Protein AF-A0A1X0NME3-F1 (afdb_monomer_lite)

Foldseek 3Di:
DPPPVVVVVVVPPPPPPPPDPDDPDPDDPQQDPFDDDDDDDDDDPDPVPDDFDGDGDDCVLLVLLVVCLVPCVVDVCVQVVSQPPDDHGPSCVVCVCQANDDPNHRDPVNSCCVRPPVVVVVVVVVRVD

InterPro domains:
  IPR001577 Peptidase M8, leishmanolysin [PF01457] (19-129)

pLDDT: mean 70.98, std 19.16, range [39.5, 96.12]

Sequence (129 aa):
LCTALLLLCCAYGCIAAVVQPLPQKGQGPWDAYVVSAPKTVDDVPEKKDFQPIRFAVSAKEVDRVLKYCKQWKKDPSAKDVYDNEYGFTLEVANSRFHFCKEDSKMTAAKKRILLMDVLPAALKLHSER

Organism: NCBI:txid67003

Structure (mmCIF, N/CA/C/O backbone):
data_AF-A0A1X0NME3-F1
#
_entry.id   AF-A0A1X0NME3-F1
#
loop_
_atom_site.group_PDB
_atom_site.id
_atom_site.type_symbol
_atom_site.label_atom_id
_atom_site.label_alt_id
_atom_site.label_comp_id
_atom_site.label_asym_id
_atom_site.label_entity_id
_atom_site.label_seq_id
_atom_site.pdbx_PDB_ins_code
_atom_site.Cartn_x
_atom_site.Cartn_y
_atom_site.Cartn_z
_atom_site.occupancy
_atom_site.B_iso_or_equiv
_atom_site.auth_seq_id
_atom_site.auth_comp_id
_atom_site.auth_asym_id
_atom_site.auth_atom_id
_atom_site.pdbx_PDB_model_num
ATOM 1 N N . LEU A 1 1 ? -55.875 -14.728 21.738 1.00 48.22 1 LEU A N 1
ATOM 2 C CA . LEU A 1 1 ? -54.493 -14.653 22.271 1.00 48.22 1 LEU A CA 1
ATOM 3 C C . LEU A 1 1 ? -53.381 -14.834 21.215 1.00 48.22 1 LEU A C 1
ATOM 5 O O . LEU A 1 1 ? -52.231 -14.945 21.607 1.00 48.22 1 LEU A O 1
ATOM 9 N N . CYS A 1 2 ? -53.657 -14.804 19.899 1.00 49.50 2 CYS A N 1
ATOM 10 C CA . CYS A 1 2 ? -52.635 -15.121 18.877 1.00 49.50 2 CYS A CA 1
ATOM 11 C C . CYS A 1 2 ? -52.372 -14.021 17.827 1.00 49.50 2 CYS A C 1
ATOM 13 O O . CYS A 1 2 ? -51.678 -14.262 16.850 1.00 49.50 2 CYS A O 1
ATOM 15 N N . THR A 1 3 ? -52.894 -12.805 18.007 1.00 48.62 3 THR A N 1
ATOM 16 C CA . THR A 1 3 ? -52.676 -11.686 17.064 1.00 48.62 3 THR A CA 1
ATOM 17 C C . TH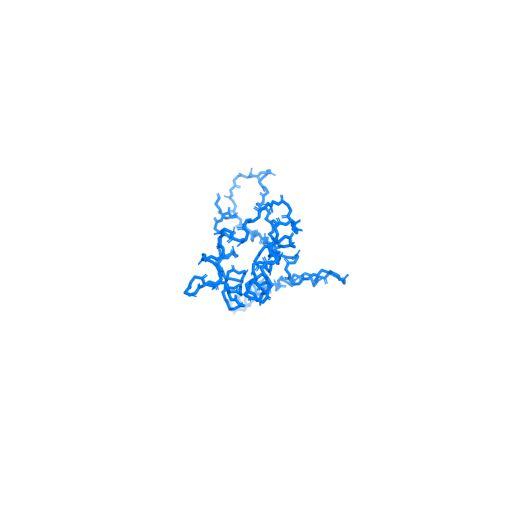R A 1 3 ? -51.771 -10.583 17.615 1.00 48.62 3 THR A C 1
ATOM 19 O O . THR A 1 3 ? -51.303 -9.745 16.854 1.00 48.62 3 THR A O 1
ATOM 22 N N . ALA A 1 4 ? -51.456 -10.602 18.914 1.00 49.06 4 ALA A N 1
ATOM 23 C CA . ALA A 1 4 ? -50.596 -9.596 19.547 1.00 49.06 4 ALA A CA 1
ATOM 24 C C . ALA A 1 4 ? -49.087 -9.902 19.432 1.00 49.06 4 ALA A C 1
ATOM 26 O O . ALA A 1 4 ? -48.270 -9.004 19.597 1.00 49.06 4 ALA A O 1
ATOM 27 N N . LEU A 1 5 ? -48.706 -11.144 19.113 1.00 51.03 5 LEU A N 1
ATOM 28 C CA . LEU A 1 5 ? -47.297 -11.559 19.019 1.00 51.03 5 LEU A CA 1
ATOM 29 C C . LEU A 1 5 ? -46.641 -11.237 17.666 1.00 51.03 5 LEU A C 1
ATOM 31 O O . LEU A 1 5 ? -45.422 -11.136 17.598 1.00 51.03 5 LEU A O 1
ATOM 35 N N . LEU A 1 6 ? -47.421 -11.016 16.602 1.00 49.69 6 LEU A N 1
ATOM 36 C CA . LEU A 1 6 ? -46.880 -10.727 15.264 1.00 49.69 6 LEU A CA 1
ATOM 37 C C . LEU A 1 6 ? -46.501 -9.250 15.056 1.00 49.69 6 LEU A C 1
ATOM 39 O O . LEU A 1 6 ? -45.673 -8.952 14.201 1.00 49.69 6 LEU A O 1
ATOM 43 N N . LEU A 1 7 ? -47.042 -8.325 15.856 1.00 49.19 7 LEU A N 1
ATOM 44 C CA . LEU A 1 7 ? -46.703 -6.896 15.764 1.00 49.19 7 LEU A CA 1
ATOM 45 C C . LEU A 1 7 ? -45.352 -6.547 16.417 1.00 49.19 7 LEU A C 1
ATOM 47 O O . LEU A 1 7 ? -44.772 -5.512 16.098 1.00 49.19 7 LEU A O 1
ATOM 51 N N . LEU A 1 8 ? -44.813 -7.422 17.273 1.00 48.38 8 LEU A N 1
ATOM 52 C CA . LEU A 1 8 ? -43.508 -7.238 17.922 1.00 48.38 8 LEU A CA 1
ATOM 53 C C . LEU A 1 8 ? -42.314 -7.534 16.996 1.00 48.38 8 LEU A C 1
ATOM 55 O O . LEU A 1 8 ? -41.224 -7.021 17.235 1.00 48.38 8 LEU A O 1
ATOM 59 N N . CYS A 1 9 ? -42.505 -8.283 15.905 1.00 48.56 9 CYS A N 1
ATOM 60 C CA . CYS A 1 9 ? -41.419 -8.588 14.964 1.00 48.56 9 CYS A CA 1
ATOM 61 C C . CYS A 1 9 ? -41.114 -7.453 13.973 1.00 48.56 9 CYS A C 1
ATOM 63 O O . CYS A 1 9 ? -40.008 -7.402 13.440 1.00 48.56 9 CYS A O 1
ATOM 65 N N . CYS A 1 10 ? -42.041 -6.518 13.744 1.00 49.84 10 CYS A N 1
ATOM 66 C CA . CYS A 1 10 ? -41.812 -5.408 12.811 1.00 49.84 10 CYS A CA 1
ATOM 67 C C . CYS A 1 10 ? -41.060 -4.225 13.445 1.00 49.84 10 CYS A C 1
ATOM 69 O O . CYS A 1 10 ? -40.477 -3.424 12.720 1.00 49.84 10 CYS A O 1
ATOM 71 N N . ALA A 1 11 ? -41.028 -4.120 14.778 1.00 48.91 11 ALA A N 1
ATOM 72 C CA . ALA A 1 11 ? -40.314 -3.046 15.477 1.00 48.91 11 ALA A CA 1
ATOM 73 C C . ALA A 1 11 ? -38.804 -3.320 15.642 1.00 48.91 11 ALA A C 1
ATOM 75 O O . ALA A 1 11 ? -38.032 -2.384 15.822 1.00 48.91 11 ALA A O 1
ATOM 76 N N . TYR A 1 12 ? -38.374 -4.584 15.537 1.00 50.09 12 TYR A N 1
ATOM 77 C CA . TYR A 1 12 ? -36.972 -4.998 15.716 1.00 50.09 12 TYR A CA 1
ATOM 78 C C . TYR A 1 12 ? -36.207 -5.243 14.402 1.00 50.09 12 TYR A C 1
ATOM 80 O O . TYR A 1 12 ? -35.026 -5.580 14.432 1.00 50.09 12 TYR A O 1
ATOM 88 N N . GLY A 1 13 ? -36.859 -5.081 13.245 1.00 48.81 13 GLY A N 1
ATOM 89 C CA . GLY A 1 13 ? -36.313 -5.478 11.941 1.00 48.81 13 GLY A CA 1
ATOM 90 C C . GLY A 1 13 ? -35.795 -4.354 11.042 1.00 48.81 13 GLY A C 1
ATOM 91 O O . GLY A 1 13 ? -35.276 -4.644 9.967 1.00 48.81 13 GLY A O 1
ATOM 92 N N . CYS A 1 14 ? -35.898 -3.083 11.435 1.00 48.38 14 CYS A N 1
ATOM 93 C CA . CYS A 1 14 ? -35.284 -1.999 10.669 1.00 48.38 14 CYS A CA 1
ATOM 94 C C . CYS A 1 14 ? -33.803 -1.894 11.043 1.00 48.38 14 CYS A C 1
ATOM 96 O O . CYS A 1 14 ? -33.396 -0.997 11.779 1.00 48.38 14 CYS A O 1
ATOM 98 N N . ILE A 1 15 ? -32.985 -2.811 10.520 1.00 48.94 15 ILE A N 1
ATOM 99 C CA . ILE A 1 15 ? -31.546 -2.580 10.398 1.00 48.94 15 ILE A CA 1
ATOM 100 C C . ILE A 1 15 ? -31.419 -1.395 9.442 1.00 48.94 15 ILE A C 1
ATOM 102 O O . ILE A 1 15 ? -31.440 -1.554 8.222 1.00 48.94 15 ILE A O 1
ATOM 106 N N . ALA A 1 16 ? -31.375 -0.184 9.995 1.00 45.38 16 ALA A N 1
ATOM 107 C CA . ALA A 1 16 ? -30.991 0.992 9.247 1.00 45.38 16 ALA A CA 1
ATOM 108 C C . ALA A 1 16 ? -29.585 0.707 8.722 1.00 45.38 16 ALA A C 1
ATOM 110 O O . ALA A 1 16 ? -28.616 0.701 9.483 1.00 45.38 16 ALA A O 1
ATOM 111 N N . ALA A 1 17 ? -29.486 0.388 7.432 1.00 43.47 17 ALA A N 1
ATOM 112 C CA . ALA A 1 17 ? -28.216 0.362 6.742 1.00 43.47 17 ALA A CA 1
ATOM 113 C C . ALA A 1 17 ? -27.562 1.718 7.016 1.00 43.47 17 ALA A C 1
ATOM 115 O O . ALA A 1 17 ? -28.075 2.759 6.598 1.00 43.47 17 ALA A O 1
ATOM 116 N N . VAL A 1 18 ? -26.479 1.715 7.792 1.00 45.28 18 VAL A N 1
ATOM 117 C CA . VAL A 1 18 ? -25.668 2.907 8.019 1.00 45.28 18 VAL A CA 1
ATOM 118 C C . VAL A 1 18 ? -24.979 3.180 6.692 1.00 45.28 18 VAL A C 1
ATOM 120 O O . VAL A 1 18 ? -23.897 2.673 6.409 1.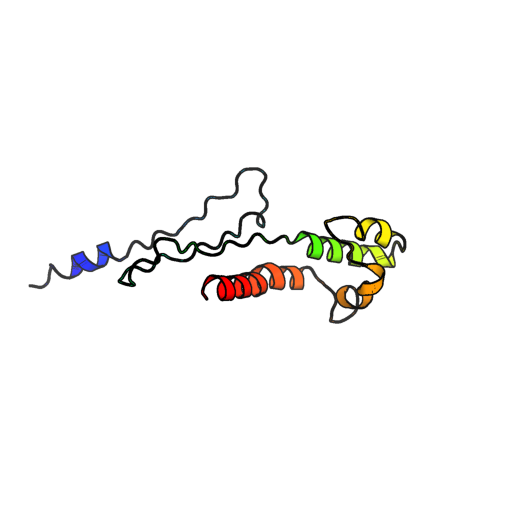00 45.28 18 VAL A O 1
ATOM 123 N N . VAL A 1 19 ? -25.660 3.930 5.830 1.00 47.22 19 VAL A N 1
ATOM 124 C CA . VAL A 1 19 ? -25.057 4.493 4.633 1.00 47.22 19 VAL A CA 1
ATOM 125 C C . VAL A 1 19 ? -24.047 5.510 5.145 1.00 47.22 19 VAL A C 1
ATOM 127 O O . VAL A 1 19 ? -24.418 6.589 5.607 1.00 47.22 19 VAL A O 1
ATOM 130 N N . GLN A 1 20 ? -22.765 5.137 5.141 1.00 50.78 20 GLN A N 1
ATOM 131 C CA . GLN A 1 20 ? -21.693 6.109 5.322 1.00 50.78 20 GLN A CA 1
ATOM 132 C C . GLN A 1 20 ? -21.916 7.219 4.284 1.00 50.78 20 GLN A C 1
ATOM 134 O O . GLN A 1 20 ? -22.092 6.897 3.103 1.00 50.78 20 GLN A O 1
ATOM 139 N N . PRO A 1 21 ? -21.971 8.502 4.684 1.00 43.97 21 PRO A N 1
ATOM 140 C CA . PRO A 1 21 ? -22.133 9.578 3.721 1.00 43.97 21 PRO A CA 1
ATOM 141 C C . PRO A 1 21 ? -21.017 9.477 2.678 1.00 43.97 21 PRO A C 1
ATOM 143 O O . PRO A 1 21 ? -19.844 9.333 3.028 1.00 43.97 21 PRO A O 1
ATOM 146 N N . LEU A 1 22 ? -21.404 9.501 1.399 1.00 44.09 22 LEU A N 1
ATOM 147 C CA . LEU A 1 22 ? -20.468 9.491 0.277 1.00 44.09 22 LEU A CA 1
ATOM 148 C C . LEU A 1 22 ? -19.438 10.620 0.465 1.00 44.09 22 LEU A C 1
ATOM 150 O O . LEU A 1 22 ? -19.834 11.734 0.828 1.00 44.09 22 LEU A O 1
ATOM 154 N N . PRO A 1 23 ? -18.140 10.358 0.223 1.00 45.19 23 PRO A N 1
ATOM 155 C CA . PRO A 1 23 ? -17.101 11.372 0.342 1.00 45.19 23 PRO A CA 1
ATOM 156 C C . PRO A 1 23 ? -17.448 12.595 -0.512 1.00 45.19 23 PRO A C 1
ATOM 158 O O . PRO A 1 23 ? -17.889 12.468 -1.660 1.00 45.19 23 PRO A O 1
ATOM 161 N N . GLN A 1 24 ? -17.282 13.790 0.061 1.00 48.19 24 GLN A N 1
ATOM 162 C CA . GLN A 1 24 ? -17.557 15.029 -0.657 1.00 48.19 24 GLN A CA 1
ATOM 163 C C . GLN A 1 24 ? -16.551 15.215 -1.799 1.00 48.19 24 GLN A C 1
ATOM 165 O O . GLN A 1 24 ? -15.454 14.652 -1.807 1.00 48.19 24 GLN A O 1
ATOM 170 N N . LYS A 1 25 ? -16.955 16.000 -2.802 1.00 39.50 25 LYS A N 1
ATOM 171 C CA . LYS A 1 25 ? -16.222 16.215 -4.056 1.00 39.50 25 LYS A CA 1
ATOM 172 C C . LYS A 1 25 ? -14.771 16.644 -3.759 1.00 39.50 25 LYS A C 1
ATOM 174 O O . LYS A 1 25 ? -14.538 17.775 -3.350 1.00 39.50 25 LYS A O 1
ATOM 179 N N . GLY A 1 26 ? -13.817 15.731 -3.958 1.00 50.78 26 GLY A N 1
ATOM 180 C CA . GLY A 1 26 ? -12.385 15.946 -3.700 1.00 50.78 26 GLY A CA 1
ATOM 181 C C . GLY A 1 26 ? -11.729 14.950 -2.732 1.00 50.78 26 GLY A C 1
ATOM 182 O O . GLY A 1 26 ? -10.506 14.879 -2.711 1.00 50.78 26 GLY A O 1
ATOM 183 N N . GLN A 1 27 ? -12.502 14.156 -1.983 1.00 42.66 27 GLN A N 1
ATOM 184 C CA . GLN A 1 27 ? -11.985 13.081 -1.123 1.00 42.66 27 GLN A CA 1
ATOM 185 C C . GLN A 1 27 ? -11.916 11.754 -1.885 1.00 42.66 27 GLN A C 1
ATOM 187 O O . GLN A 1 27 ? -12.892 11.315 -2.497 1.00 42.66 27 GLN A O 1
ATOM 192 N N . GLY A 1 28 ? -10.744 11.118 -1.872 1.00 52.53 28 GLY A N 1
ATOM 193 C CA . GLY A 1 28 ? -10.545 9.813 -2.488 1.00 52.53 28 GLY A CA 1
ATOM 194 C C . GLY A 1 28 ? -11.214 8.695 -1.675 1.00 52.53 28 GLY A C 1
ATOM 195 O O . GLY A 1 28 ? -11.481 8.870 -0.487 1.00 52.53 28 GLY A O 1
ATOM 196 N N . PRO A 1 29 ? -11.412 7.496 -2.258 1.00 50.78 29 PRO A N 1
ATOM 197 C CA . PRO A 1 29 ? -11.994 6.331 -1.570 1.00 50.78 29 PRO A CA 1
ATOM 198 C C . PRO A 1 29 ? -11.268 5.902 -0.283 1.00 50.78 29 PRO A C 1
ATOM 200 O O . PRO A 1 29 ? -11.763 5.056 0.453 1.00 50.78 29 PRO A O 1
ATOM 203 N N . TRP A 1 30 ? -10.074 6.446 -0.038 1.00 51.69 30 TRP A N 1
ATOM 204 C CA . TRP A 1 30 ? -9.191 6.106 1.074 1.00 51.69 30 TRP A CA 1
ATOM 205 C C . TRP A 1 30 ? -9.158 7.162 2.182 1.00 51.69 30 TRP A C 1
ATOM 207 O O . TRP A 1 30 ? -8.643 6.873 3.256 1.00 51.69 30 TRP A O 1
ATOM 217 N N . ASP A 1 31 ? -9.749 8.341 1.964 1.00 48.44 31 ASP A N 1
ATOM 218 C CA . ASP A 1 31 ? -9.741 9.441 2.938 1.00 48.44 31 ASP A CA 1
ATOM 219 C C . ASP A 1 31 ? -10.834 9.299 4.024 1.00 48.44 31 ASP A C 1
ATOM 221 O O . ASP A 1 31 ? -10.974 10.174 4.875 1.00 48.44 31 ASP A O 1
ATOM 225 N N . ALA A 1 32 ? -11.622 8.213 4.015 1.00 46.56 32 ALA A N 1
ATOM 226 C CA . ALA A 1 32 ? -12.856 8.097 4.802 1.00 46.56 32 ALA A CA 1
ATOM 227 C C . ALA A 1 32 ? -13.006 6.805 5.633 1.00 46.56 32 ALA A C 1
ATOM 229 O O . ALA A 1 32 ? -14.117 6.485 6.058 1.00 46.56 32 ALA A O 1
ATOM 230 N N . TYR A 1 33 ? -11.929 6.065 5.926 1.00 46.72 33 TYR A N 1
ATOM 231 C CA . TYR A 1 33 ? -12.012 4.910 6.838 1.00 46.72 33 TYR A CA 1
ATOM 232 C C . TYR A 1 33 ? -12.096 5.350 8.308 1.00 46.72 33 TYR A C 1
ATOM 234 O O . TYR A 1 33 ? -11.220 5.076 9.121 1.00 46.72 33 TYR A O 1
ATOM 242 N N . VAL A 1 34 ? -13.179 6.041 8.662 1.00 47.56 34 VAL A N 1
ATOM 243 C CA . VAL A 1 34 ? -13.564 6.280 10.054 1.00 47.56 34 VAL A CA 1
ATOM 244 C C . VAL A 1 34 ? -14.397 5.084 10.502 1.00 47.56 34 VAL A C 1
ATOM 246 O O . VAL A 1 34 ? -15.605 5.023 10.267 1.00 47.56 34 VAL A O 1
ATOM 249 N N . VAL A 1 35 ? -13.751 4.103 11.131 1.00 46.94 35 VAL A N 1
ATOM 250 C CA . VAL A 1 35 ? -14.456 2.991 11.780 1.00 46.94 35 VAL A CA 1
ATOM 251 C C . VAL A 1 35 ? -15.153 3.549 13.020 1.00 46.94 35 VAL A C 1
ATOM 253 O O . VAL A 1 35 ? -14.505 4.009 13.955 1.00 46.94 35 VAL A O 1
ATOM 256 N N . SER A 1 36 ? -16.485 3.568 13.003 1.00 43.78 36 SER A N 1
ATOM 257 C CA . SER A 1 36 ? -17.298 3.904 14.175 1.00 43.78 36 SER A CA 1
ATOM 258 C C . SER A 1 36 ? -17.746 2.601 14.829 1.00 43.78 36 SER A C 1
ATOM 260 O O . SER A 1 36 ? -18.384 1.782 14.171 1.00 43.78 36 SER A O 1
ATOM 262 N N . ALA A 1 37 ? -17.396 2.394 16.100 1.00 43.59 37 ALA A N 1
ATOM 263 C CA . ALA A 1 37 ? -17.845 1.228 16.857 1.00 43.59 37 ALA A CA 1
ATOM 264 C C . ALA A 1 37 ? -19.381 1.250 17.047 1.00 43.59 37 ALA A C 1
ATOM 266 O O . ALA A 1 37 ? -19.956 2.333 17.219 1.00 43.59 37 ALA A O 1
ATOM 267 N N . PRO A 1 38 ? -20.063 0.089 17.016 1.00 39.56 38 PRO A N 1
ATOM 268 C CA . PRO A 1 38 ? -21.497 0.014 17.271 1.00 39.56 38 PRO A CA 1
ATOM 269 C C . PRO A 1 38 ? -21.810 0.377 18.730 1.00 39.56 38 PRO A C 1
ATOM 271 O O . PRO A 1 38 ? -21.119 -0.049 19.653 1.00 39.56 38 PRO A O 1
ATOM 274 N N . LYS A 1 39 ? -22.874 1.161 18.939 1.00 42.34 39 LYS A N 1
ATOM 275 C CA . LYS A 1 39 ? -23.428 1.432 20.271 1.00 42.34 39 LYS A CA 1
ATOM 276 C C . LYS A 1 39 ? -24.065 0.147 20.799 1.00 42.34 39 LYS A C 1
ATOM 278 O O . LYS A 1 39 ? -25.12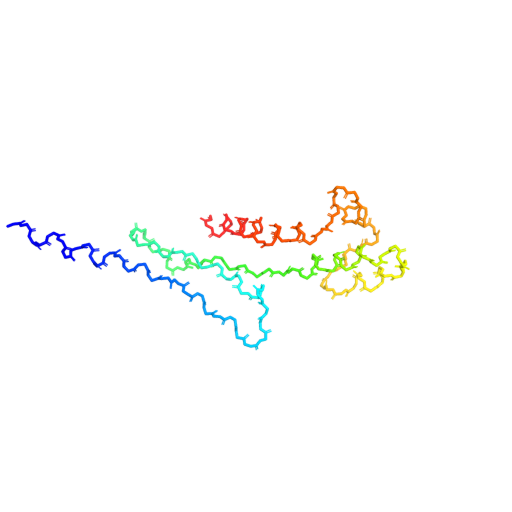1 -0.245 20.310 1.00 42.34 39 LYS A O 1
ATOM 283 N N . THR A 1 40 ? -23.438 -0.505 21.771 1.00 42.38 40 THR A N 1
ATOM 284 C CA . THR A 1 40 ? -24.093 -1.558 22.551 1.00 42.38 40 THR A CA 1
ATOM 285 C C . THR A 1 40 ? -25.033 -0.911 23.558 1.00 42.38 40 THR A C 1
ATOM 287 O O . THR A 1 40 ? -24.623 -0.060 24.349 1.00 42.38 40 THR A O 1
ATOM 290 N N . VAL A 1 41 ? -26.302 -1.289 23.460 1.00 48.94 41 VAL A N 1
ATOM 291 C CA . VAL A 1 41 ? -27.346 -1.031 24.449 1.00 48.94 41 VAL A CA 1
ATOM 292 C C . VAL A 1 41 ? -27.146 -2.051 25.582 1.00 48.94 41 VAL A C 1
ATOM 294 O O . VAL A 1 41 ? -26.798 -3.195 25.295 1.00 48.94 41 VAL A O 1
ATOM 297 N N . ASP A 1 42 ? -27.328 -1.589 26.821 1.00 45.41 42 ASP A N 1
ATOM 298 C CA . ASP A 1 42 ? -27.394 -2.320 28.103 1.00 45.41 42 ASP A CA 1
ATOM 299 C C . ASP A 1 42 ? -26.131 -2.360 29.009 1.00 45.41 42 ASP A C 1
ATOM 301 O O . ASP A 1 42 ? -25.177 -3.113 28.818 1.00 45.41 42 ASP A O 1
ATOM 305 N N . ASP A 1 43 ? -26.203 -1.502 30.039 1.00 42.12 43 ASP A N 1
ATOM 306 C CA . ASP A 1 43 ? -25.781 -1.662 31.443 1.00 42.12 43 ASP A CA 1
ATOM 307 C C . ASP A 1 43 ? -24.319 -1.989 31.806 1.00 42.12 43 ASP A C 1
ATOM 309 O O . ASP A 1 43 ? -24.019 -2.946 32.520 1.00 42.12 43 ASP A O 1
ATOM 313 N N . VAL A 1 44 ? -23.401 -1.078 31.467 1.00 49.78 44 VAL A N 1
ATOM 314 C CA . VAL A 1 44 ? -22.139 -0.894 32.214 1.00 49.78 44 VAL A CA 1
ATOM 315 C C . VAL A 1 44 ? -22.151 0.516 32.811 1.00 49.78 44 VAL A C 1
ATOM 317 O O . VAL A 1 44 ? -22.459 1.449 32.065 1.00 49.78 44 VAL A O 1
ATOM 320 N N . PRO A 1 45 ? -21.834 0.714 34.112 1.00 46.66 45 PRO A N 1
ATOM 321 C CA . PRO A 1 45 ? -21.842 2.039 34.716 1.00 46.66 45 PRO A CA 1
ATOM 322 C C . PRO A 1 45 ? -20.892 2.952 33.942 1.00 46.66 45 PRO A C 1
ATOM 324 O O . PRO A 1 45 ? -19.678 2.771 33.950 1.00 46.66 45 PRO A O 1
ATOM 327 N N . GLU A 1 46 ? -21.513 3.868 33.204 1.00 49.75 46 GLU A N 1
ATOM 328 C CA . GLU A 1 46 ? -20.991 5.078 32.586 1.00 49.75 46 GLU A CA 1
ATOM 329 C C . GLU A 1 46 ? -19.462 5.200 32.547 1.00 49.75 46 GLU A C 1
ATOM 331 O O . GLU A 1 46 ? -18.842 5.897 33.351 1.00 49.75 46 GLU A O 1
ATOM 336 N N . LYS A 1 47 ? -18.853 4.666 31.484 1.00 53.69 47 LYS A N 1
ATOM 337 C CA . LYS A 1 47 ? -17.652 5.297 30.928 1.00 53.69 47 LYS A CA 1
ATOM 338 C C . LYS A 1 47 ? -18.061 6.624 30.271 1.00 53.69 47 LYS A C 1
ATOM 340 O O . LYS A 1 47 ? -18.063 6.737 29.048 1.00 53.69 47 LYS A O 1
ATOM 345 N N . LYS A 1 48 ? -18.456 7.612 31.078 1.00 55.56 48 LYS A N 1
ATOM 346 C CA . LYS A 1 48 ? -18.954 8.928 30.630 1.00 55.56 48 LYS A CA 1
ATOM 347 C C . LYS A 1 48 ? -17.974 9.669 29.703 1.00 55.56 48 LYS A C 1
ATOM 349 O O . LYS A 1 48 ? -18.420 10.462 28.882 1.00 55.56 48 LYS A O 1
ATOM 354 N N . ASP A 1 49 ? -16.688 9.306 29.744 1.00 67.31 49 ASP A N 1
ATOM 355 C CA . ASP A 1 49 ? -15.618 9.926 28.952 1.00 67.31 49 ASP A CA 1
ATOM 356 C C . ASP A 1 49 ? -14.929 8.986 27.943 1.00 67.31 49 ASP A C 1
ATOM 358 O O . ASP A 1 49 ? -13.966 9.381 27.284 1.00 67.31 49 ASP A O 1
ATOM 362 N N . PHE A 1 50 ? -15.378 7.734 27.790 1.00 68.00 50 PHE A N 1
ATOM 363 C CA . PHE A 1 50 ? -14.739 6.832 26.827 1.00 68.00 50 PHE A CA 1
ATOM 364 C C . PHE A 1 50 ? -15.157 7.177 25.399 1.00 68.00 50 PHE A C 1
ATOM 366 O O . PHE A 1 50 ? -16.304 6.983 24.995 1.00 68.00 50 PHE A O 1
ATOM 373 N N . GLN A 1 51 ? -14.195 7.666 24.623 1.00 73.19 51 GLN A N 1
ATOM 374 C CA . GLN A 1 51 ? -14.337 7.898 23.192 1.00 73.19 51 GLN A CA 1
ATOM 375 C C . GLN A 1 51 ? -13.672 6.747 22.427 1.00 73.19 51 GLN A C 1
ATOM 377 O O . GLN A 1 51 ? -12.528 6.402 22.732 1.00 73.19 51 GLN A O 1
ATOM 382 N N . PRO A 1 52 ? -14.339 6.172 21.412 1.00 73.44 52 PRO A N 1
ATOM 383 C CA . PRO A 1 52 ? -13.707 5.210 20.519 1.00 73.44 52 PRO A CA 1
ATOM 384 C C . PRO A 1 52 ? -12.438 5.789 19.883 1.00 73.44 52 PRO A C 1
ATOM 386 O O . PRO A 1 52 ? -12.434 6.937 19.424 1.00 73.44 52 PRO A O 1
ATOM 389 N N . ILE A 1 53 ? -11.376 4.984 19.817 1.00 79.62 53 ILE A N 1
ATOM 390 C CA . ILE A 1 53 ? -10.124 5.367 19.157 1.00 79.62 53 ILE A CA 1
ATOM 391 C C . ILE A 1 53 ? -10.395 5.569 17.663 1.00 79.62 53 ILE A C 1
ATOM 393 O O . ILE A 1 53 ? -10.978 4.711 16.999 1.00 79.62 53 ILE A O 1
ATOM 397 N N . ARG A 1 54 ? -9.957 6.710 17.124 1.00 84.12 54 ARG A N 1
ATOM 398 C CA . ARG A 1 54 ? -10.073 7.044 15.699 1.00 84.12 54 ARG A CA 1
ATOM 399 C C . ARG A 1 54 ? -8.693 7.007 15.062 1.00 84.12 54 ARG A C 1
ATOM 401 O O . ARG A 1 54 ? -7.798 7.733 15.484 1.00 84.12 54 ARG A O 1
ATOM 408 N N . PHE A 1 55 ? -8.543 6.193 14.025 1.00 83.88 55 PHE A N 1
ATOM 409 C CA . PHE A 1 55 ? -7.305 6.088 13.261 1.00 83.88 55 PHE A CA 1
ATOM 410 C C . PHE A 1 55 ? -7.412 6.884 11.963 1.00 83.88 55 PHE A C 1
ATOM 412 O O . PHE A 1 55 ? -8.401 6.777 11.243 1.00 83.88 55 PHE A O 1
ATOM 419 N N . ALA A 1 56 ? -6.368 7.646 11.647 1.00 85.44 56 ALA A N 1
ATOM 420 C CA . ALA A 1 56 ? -6.145 8.186 10.315 1.00 85.44 56 ALA A CA 1
ATOM 421 C C . ALA A 1 56 ? -4.981 7.414 9.690 1.00 85.44 56 ALA A C 1
ATOM 423 O O . ALA A 1 56 ? -3.897 7.357 10.271 1.00 85.44 56 ALA A O 1
ATOM 424 N N . VAL A 1 57 ? -5.203 6.802 8.526 1.00 85.06 57 VAL A N 1
ATOM 425 C CA . VAL A 1 57 ? -4.180 6.007 7.833 1.00 85.06 57 VAL A CA 1
ATOM 426 C C . VAL A 1 57 ? -4.021 6.494 6.400 1.00 85.06 57 VAL A C 1
ATOM 428 O O . VAL A 1 57 ? -4.990 6.874 5.752 1.00 85.06 57 VAL A O 1
ATOM 431 N N . SER A 1 58 ? -2.785 6.483 5.905 1.00 84.62 58 SER A N 1
ATOM 432 C CA . SER A 1 58 ? -2.425 6.935 4.563 1.00 84.62 58 SER A CA 1
ATOM 433 C C . SER A 1 58 ? -1.749 5.815 3.781 1.00 84.62 58 SER A C 1
ATOM 435 O O . SER A 1 58 ? -0.805 5.188 4.256 1.00 84.62 58 SER A O 1
ATOM 437 N N . ALA A 1 59 ? -2.196 5.601 2.544 1.00 89.50 59 ALA A N 1
ATOM 438 C CA . ALA A 1 59 ? -1.604 4.633 1.620 1.00 89.50 59 ALA A CA 1
ATOM 439 C C . ALA A 1 59 ? -0.417 5.195 0.809 1.00 89.50 59 ALA A C 1
ATOM 441 O O . ALA A 1 59 ? 0.141 4.479 -0.027 1.00 89.50 59 ALA A O 1
ATOM 442 N N . LYS A 1 60 ? -0.031 6.461 1.032 1.00 86.88 60 LYS A N 1
ATOM 443 C CA . LYS A 1 60 ? 0.950 7.182 0.200 1.00 86.88 60 LYS A CA 1
ATOM 444 C C . LYS A 1 60 ? 2.295 6.468 0.089 1.00 86.88 60 LYS A C 1
ATOM 446 O O . LYS A 1 60 ? 2.806 6.343 -1.020 1.00 86.88 60 LYS A O 1
ATOM 451 N N . GLU A 1 61 ? 2.818 5.910 1.179 1.00 86.38 61 GLU A N 1
ATOM 452 C CA . GLU A 1 61 ? 4.105 5.204 1.125 1.00 86.38 61 GLU A CA 1
ATOM 453 C C . GLU A 1 61 ? 4.037 3.892 0.343 1.00 86.38 61 GLU A C 1
ATOM 455 O O . GLU A 1 61 ? 4.965 3.547 -0.388 1.00 86.38 61 GLU A O 1
ATOM 460 N N . VAL A 1 62 ? 2.912 3.176 0.417 1.00 89.06 62 VAL A N 1
ATOM 461 C CA . VAL A 1 62 ? 2.709 1.967 -0.395 1.00 89.06 62 VAL A CA 1
ATOM 462 C C . VAL A 1 62 ? 2.670 2.337 -1.880 1.00 89.06 62 VAL A C 1
ATOM 464 O O . VAL A 1 62 ? 3.238 1.636 -2.720 1.00 89.06 62 VAL A O 1
ATOM 467 N N . ASP A 1 63 ? 2.040 3.465 -2.213 1.00 89.88 63 ASP A N 1
ATOM 468 C CA . ASP A 1 63 ? 2.011 3.997 -3.574 1.00 89.88 63 ASP A CA 1
ATOM 469 C C . ASP A 1 63 ? 3.379 4.454 -4.074 1.00 89.88 63 ASP A C 1
ATOM 471 O O . ASP A 1 63 ? 3.765 4.133 -5.201 1.00 89.88 63 ASP A O 1
ATOM 475 N N . ARG A 1 64 ? 4.137 5.148 -3.230 1.00 88.12 64 ARG A N 1
ATOM 476 C CA . ARG A 1 64 ? 5.514 5.569 -3.489 1.00 88.12 64 ARG A CA 1
ATOM 477 C C . ARG A 1 64 ? 6.416 4.374 -3.790 1.00 88.12 64 ARG A C 1
ATOM 479 O O . ARG A 1 64 ? 7.086 4.356 -4.822 1.00 88.12 64 ARG A O 1
ATOM 486 N N . VAL A 1 65 ? 6.345 3.322 -2.971 1.00 89.94 65 VAL A N 1
ATOM 487 C CA . VAL A 1 65 ? 7.060 2.056 -3.202 1.00 89.94 65 VAL A CA 1
ATOM 488 C C . VAL A 1 65 ? 6.668 1.431 -4.544 1.00 89.94 65 VAL A C 1
ATOM 490 O O . VAL A 1 65 ? 7.537 1.043 -5.327 1.00 89.94 65 VAL A O 1
ATOM 493 N N . LEU A 1 66 ? 5.371 1.369 -4.866 1.00 91.44 66 LEU A N 1
ATOM 494 C CA . LEU A 1 66 ? 4.905 0.829 -6.148 1.00 91.44 66 LEU A CA 1
ATOM 495 C C . LEU A 1 66 ? 5.423 1.623 -7.351 1.00 91.44 66 LEU A C 1
ATOM 497 O O . LEU A 1 66 ? 5.761 1.021 -8.375 1.00 91.44 66 LEU A O 1
ATOM 501 N N . LYS A 1 67 ? 5.466 2.956 -7.256 1.00 90.44 67 LYS A N 1
ATOM 502 C CA . LYS A 1 67 ? 6.017 3.826 -8.302 1.00 90.44 67 LYS A CA 1
ATOM 503 C C . LYS A 1 67 ? 7.524 3.607 -8.453 1.00 90.44 67 LYS A C 1
ATOM 505 O O . LYS A 1 67 ? 7.974 3.306 -9.561 1.00 90.44 67 LYS A O 1
ATOM 510 N N . TYR A 1 68 ? 8.275 3.635 -7.351 1.00 89.69 68 TYR A N 1
ATOM 511 C CA . TYR A 1 68 ? 9.717 3.390 -7.353 1.00 89.69 68 TYR A CA 1
ATOM 512 C C . TYR A 1 68 ? 10.061 2.021 -7.956 1.00 89.69 68 TYR A C 1
ATOM 514 O O . TYR A 1 68 ? 10.892 1.932 -8.862 1.00 89.69 68 TYR A O 1
ATOM 522 N N . CYS A 1 69 ? 9.357 0.950 -7.569 1.00 89.56 69 CYS A N 1
ATOM 523 C CA . CYS A 1 69 ? 9.618 -0.392 -8.097 1.00 89.56 69 CYS A CA 1
ATOM 524 C C . CYS A 1 69 ? 9.416 -0.530 -9.615 1.00 89.56 69 CYS A C 1
ATOM 526 O O . CYS A 1 69 ? 9.987 -1.439 -10.224 1.00 89.56 69 CYS A O 1
ATOM 528 N N . LYS A 1 70 ? 8.624 0.351 -10.241 1.00 89.06 70 LYS A N 1
ATOM 529 C CA . LYS A 1 70 ? 8.457 0.408 -11.704 1.00 89.06 70 LYS A CA 1
ATOM 530 C C . LYS A 1 70 ? 9.585 1.176 -12.400 1.00 89.06 70 LYS A C 1
ATOM 532 O O . LYS A 1 70 ? 9.810 0.945 -13.590 1.00 89.06 70 LYS A O 1
ATOM 537 N N . GLN A 1 71 ? 10.258 2.080 -11.690 1.00 88.38 71 GLN A N 1
ATOM 538 C CA . GLN A 1 71 ? 11.214 3.029 -12.262 1.00 88.38 71 GLN A CA 1
ATOM 539 C C . GLN A 1 71 ? 12.678 2.706 -11.953 1.00 88.38 71 GLN A C 1
ATOM 541 O O . GLN A 1 71 ? 13.505 2.897 -12.832 1.00 88.38 71 GLN A O 1
ATOM 546 N N . TRP A 1 72 ? 13.013 2.138 -10.792 1.00 85.38 72 TRP A N 1
ATOM 547 C CA . TRP A 1 72 ? 14.409 2.009 -10.333 1.00 85.38 72 TRP A CA 1
ATOM 548 C C . TRP A 1 72 ? 15.359 1.248 -11.275 1.00 85.38 72 TRP A C 1
ATOM 550 O O . TRP A 1 72 ? 16.560 1.488 -11.261 1.00 85.38 72 TRP A O 1
ATOM 560 N N . LYS A 1 73 ? 14.844 0.315 -12.091 1.00 84.81 73 LYS A N 1
ATOM 561 C CA . LYS A 1 73 ? 15.650 -0.391 -13.109 1.00 84.81 73 LYS A CA 1
ATOM 562 C C . LYS A 1 73 ? 15.887 0.434 -14.373 1.00 84.81 73 LYS A C 1
ATOM 564 O O . LYS A 1 73 ? 16.802 0.131 -15.125 1.00 84.81 73 LYS A O 1
ATOM 569 N N . LYS A 1 74 ? 15.007 1.396 -14.642 1.00 88.88 74 LYS A N 1
ATOM 570 C CA . LYS A 1 74 ? 15.041 2.271 -15.820 1.00 88.88 74 LYS A CA 1
ATOM 571 C C . LYS A 1 74 ? 15.847 3.533 -15.540 1.00 88.88 74 LYS A C 1
ATOM 573 O O . LYS A 1 74 ? 16.491 4.049 -16.440 1.00 88.88 74 LYS A O 1
ATOM 578 N N . ASP A 1 75 ? 15.789 3.998 -14.299 1.00 86.44 75 ASP A N 1
ATOM 579 C CA . ASP A 1 75 ? 16.425 5.221 -13.847 1.00 86.44 75 ASP A CA 1
ATOM 580 C C . ASP A 1 75 ? 17.012 5.020 -12.436 1.00 86.44 75 ASP A C 1
ATOM 582 O O . ASP A 1 75 ? 16.268 4.995 -11.449 1.00 86.44 75 ASP A O 1
ATOM 586 N N . PRO A 1 76 ? 18.344 4.864 -12.321 1.00 78.25 76 PRO A N 1
ATOM 587 C CA . PRO A 1 76 ? 19.031 4.771 -11.035 1.00 78.25 76 PRO A CA 1
ATOM 588 C C . PRO A 1 76 ? 18.895 6.026 -10.155 1.00 78.25 76 PRO A C 1
ATOM 590 O O . PRO A 1 76 ? 19.032 5.916 -8.936 1.00 78.25 76 PRO A O 1
ATOM 593 N N . SER A 1 77 ? 18.606 7.197 -10.740 1.00 84.81 77 SER A N 1
ATOM 594 C CA . SER A 1 77 ? 18.407 8.458 -10.008 1.00 84.81 77 SER A CA 1
ATOM 595 C C . SER A 1 77 ? 17.015 8.583 -9.384 1.00 84.81 77 SER A C 1
ATOM 597 O O . SER A 1 77 ? 16.800 9.426 -8.517 1.00 84.81 77 SER A O 1
ATOM 599 N N . ALA A 1 78 ? 16.085 7.676 -9.716 1.00 83.81 78 ALA A N 1
ATOM 600 C CA . ALA A 1 78 ? 14.732 7.670 -9.160 1.00 83.81 78 AL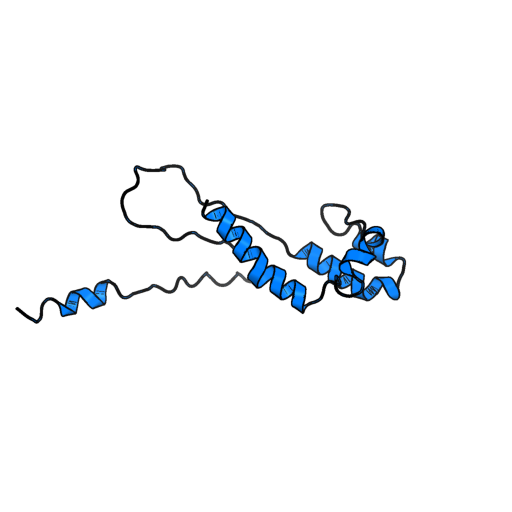A A CA 1
ATOM 601 C C . ALA A 1 78 ? 14.718 7.693 -7.620 1.00 83.81 78 ALA A C 1
ATOM 603 O O . ALA A 1 78 ? 13.794 8.238 -7.023 1.00 83.81 78 ALA A O 1
ATOM 604 N N . LYS A 1 79 ? 15.749 7.148 -6.957 1.00 81.31 79 LYS A N 1
ATOM 605 C CA . LYS A 1 79 ? 15.881 7.219 -5.492 1.00 81.31 79 LYS A CA 1
ATOM 606 C C . LYS A 1 79 ? 15.782 8.654 -4.958 1.00 81.31 79 LYS A C 1
ATOM 608 O O . LYS A 1 79 ? 15.096 8.871 -3.974 1.00 81.31 79 LYS A O 1
ATOM 613 N N . ASP A 1 80 ? 16.364 9.634 -5.650 1.00 82.62 80 ASP A N 1
ATOM 614 C CA . ASP A 1 80 ? 16.438 11.019 -5.174 1.00 82.62 80 ASP A CA 1
ATOM 615 C C . ASP A 1 80 ? 15.055 11.695 -5.192 1.00 82.62 80 ASP A C 1
ATOM 617 O O . ASP A 1 80 ? 14.752 12.543 -4.352 1.00 82.62 80 ASP A O 1
ATOM 621 N N . VAL A 1 81 ? 14.181 11.244 -6.099 1.00 83.31 81 VAL A N 1
ATOM 622 C CA . VAL A 1 81 ? 12.772 11.654 -6.188 1.00 83.31 81 VAL A CA 1
ATOM 623 C C . VAL A 1 81 ? 11.945 10.986 -5.088 1.00 83.31 81 VAL A C 1
ATOM 625 O O . VAL A 1 81 ? 11.165 11.639 -4.398 1.00 83.31 81 VAL A O 1
ATOM 628 N N . TYR A 1 82 ? 12.129 9.677 -4.908 1.00 83.00 82 TYR A N 1
ATOM 629 C CA . TYR A 1 82 ? 11.322 8.863 -4.000 1.00 83.00 82 TYR A CA 1
ATOM 630 C C . TYR A 1 82 ? 11.923 8.702 -2.608 1.00 83.00 82 TYR A C 1
ATOM 632 O O . TYR A 1 82 ? 11.391 7.895 -1.861 1.00 83.00 82 TYR A O 1
ATOM 640 N N . ASP A 1 83 ? 12.968 9.424 -2.207 1.00 80.94 83 ASP A N 1
ATOM 641 C CA . ASP A 1 83 ? 13.463 9.443 -0.819 1.00 80.94 83 ASP A CA 1
ATOM 642 C C . ASP A 1 83 ? 12.945 10.644 -0.013 1.00 80.94 83 ASP A C 1
ATOM 644 O O . ASP A 1 83 ? 12.821 10.534 1.206 1.00 80.94 83 ASP A O 1
ATOM 648 N N . ASN A 1 84 ? 12.433 11.689 -0.674 1.00 70.75 84 ASN A N 1
ATOM 649 C CA . ASN A 1 84 ? 11.993 12.927 -0.014 1.00 70.75 84 ASN A CA 1
ATOM 650 C C . ASN A 1 84 ? 10.493 13.264 -0.188 1.00 70.75 84 ASN A C 1
ATOM 652 O O . ASN A 1 84 ? 10.069 14.354 0.183 1.00 70.75 84 ASN A O 1
ATOM 656 N N . GLU A 1 85 ? 9.677 12.363 -0.752 1.00 67.81 85 GLU A N 1
ATOM 657 C CA . GLU A 1 85 ? 8.285 12.678 -1.144 1.00 67.81 85 GLU A CA 1
ATOM 658 C C . GLU A 1 85 ? 7.339 12.930 0.055 1.00 67.81 85 GLU A C 1
ATOM 660 O O . GLU A 1 85 ? 6.390 13.703 -0.082 1.00 67.81 85 GLU A O 1
ATOM 665 N N . TYR A 1 86 ? 7.562 12.322 1.233 1.00 61.97 86 TYR A N 1
ATOM 666 C CA . TYR A 1 86 ? 6.638 12.478 2.368 1.00 61.97 86 TYR A CA 1
ATOM 667 C C . TYR A 1 86 ? 7.244 12.131 3.736 1.00 61.97 86 TYR A C 1
ATOM 669 O O . TYR A 1 86 ? 7.618 10.985 3.953 1.00 61.97 86 TYR A O 1
ATOM 677 N N . GLY A 1 87 ? 7.267 13.105 4.661 1.00 64.62 87 GLY A N 1
ATOM 678 C CA . GLY A 1 87 ? 7.308 12.959 6.133 1.00 64.62 87 GLY A CA 1
ATOM 679 C C . GLY A 1 87 ? 8.518 12.280 6.798 1.00 64.62 87 GLY A C 1
ATOM 680 O O . GLY A 1 87 ? 8.808 12.580 7.952 1.00 64.62 87 GLY A O 1
ATOM 681 N N . PHE A 1 88 ? 9.205 11.376 6.104 1.00 71.81 88 PHE A N 1
ATOM 682 C CA . PHE A 1 88 ? 10.377 10.625 6.538 1.00 71.81 88 PHE A CA 1
ATOM 683 C C . PHE A 1 88 ? 11.095 10.009 5.326 1.00 71.81 88 PHE A C 1
ATOM 685 O O . PHE A 1 88 ? 10.501 9.743 4.273 1.00 71.81 88 PHE A O 1
ATOM 692 N N . THR A 1 89 ? 12.395 9.770 5.487 1.00 79.44 89 THR A N 1
ATOM 693 C CA . THR A 1 89 ? 13.229 9.130 4.468 1.00 79.44 89 THR A CA 1
ATOM 694 C C . THR A 1 89 ? 12.947 7.634 4.448 1.00 79.44 89 THR A C 1
ATOM 696 O O . THR A 1 89 ? 13.047 6.966 5.474 1.00 79.44 89 THR A O 1
ATOM 699 N N . LEU A 1 90 ? 12.581 7.102 3.282 1.00 75.50 90 LEU A N 1
ATOM 700 C CA . LEU A 1 90 ? 12.272 5.676 3.122 1.00 75.50 90 LEU A CA 1
ATOM 701 C C . LEU A 1 90 ? 13.494 4.830 2.752 1.00 75.50 90 LEU A C 1
ATOM 703 O O . LEU A 1 90 ? 13.406 3.602 2.747 1.00 75.50 90 LEU A O 1
ATOM 707 N N . GLU A 1 91 ? 14.598 5.490 2.400 1.00 84.44 91 GLU A N 1
ATOM 708 C CA . GLU A 1 91 ? 15.822 4.877 1.887 1.00 84.44 91 GLU A CA 1
ATOM 709 C C . GLU A 1 91 ? 15.505 3.809 0.835 1.00 84.44 91 GLU A C 1
ATOM 711 O O . GLU A 1 91 ? 15.946 2.654 0.914 1.00 84.44 91 GLU A O 1
ATOM 716 N N . VAL A 1 92 ? 14.678 4.174 -0.152 1.00 83.94 92 VAL A N 1
ATOM 717 C CA . VAL A 1 92 ? 14.096 3.217 -1.098 1.00 83.94 92 VAL A CA 1
ATOM 718 C C . VAL A 1 92 ? 15.178 2.448 -1.843 1.00 83.94 92 VAL A C 1
ATOM 720 O O . VAL A 1 92 ? 14.981 1.285 -2.183 1.00 83.94 92 VAL A O 1
ATOM 723 N N . ALA A 1 93 ? 16.345 3.066 -2.045 1.00 82.75 93 ALA A N 1
ATOM 724 C CA . ALA A 1 93 ? 17.504 2.429 -2.646 1.00 82.75 93 ALA A CA 1
ATOM 725 C C . ALA A 1 93 ? 18.090 1.306 -1.779 1.00 82.75 93 ALA A C 1
ATOM 727 O O . ALA A 1 93 ? 18.419 0.254 -2.335 1.00 82.75 93 ALA A O 1
ATOM 728 N N . ASN A 1 94 ? 18.206 1.507 -0.464 1.00 86.75 94 ASN A N 1
ATOM 729 C CA . ASN A 1 94 ? 18.750 0.522 0.480 1.00 86.75 94 ASN A CA 1
ATOM 730 C C . ASN A 1 94 ? 17.763 -0.629 0.679 1.00 86.75 94 ASN A C 1
ATOM 732 O O . ASN A 1 94 ? 18.139 -1.800 0.679 1.00 86.75 94 ASN A O 1
ATOM 736 N N . SER A 1 95 ? 16.477 -0.295 0.734 1.00 84.50 95 SER A N 1
ATOM 737 C CA . SER A 1 95 ? 15.413 -1.248 1.032 1.00 84.50 95 SER A CA 1
ATOM 738 C C . SER A 1 95 ? 14.809 -1.916 -0.210 1.00 84.50 95 SER A C 1
ATOM 740 O O . SER A 1 95 ? 13.978 -2.817 -0.087 1.00 84.50 95 SER A O 1
ATOM 742 N N . ARG A 1 96 ? 15.243 -1.544 -1.426 1.00 85.12 96 ARG A N 1
ATOM 743 C CA . ARG A 1 96 ? 14.650 -2.013 -2.698 1.00 85.12 96 ARG A CA 1
ATOM 744 C C . ARG A 1 96 ? 14.554 -3.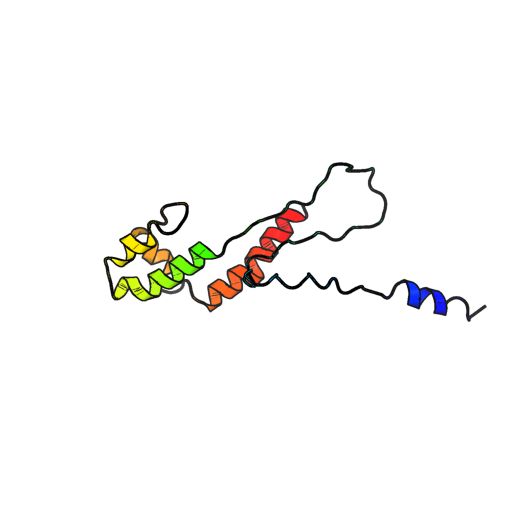527 -2.818 1.00 85.12 96 ARG A C 1
ATOM 746 O O . ARG A 1 96 ? 13.634 -4.039 -3.452 1.00 85.12 96 ARG A O 1
ATOM 753 N N . PHE A 1 97 ? 15.507 -4.260 -2.252 1.00 85.31 97 PHE A N 1
ATOM 754 C CA . PHE A 1 97 ? 15.522 -5.717 -2.342 1.00 85.31 97 PHE A CA 1
ATOM 755 C C . PHE A 1 97 ? 14.409 -6.364 -1.509 1.00 85.31 97 PHE A C 1
ATOM 757 O O . PHE A 1 97 ? 13.968 -7.454 -1.852 1.00 85.31 97 PHE A O 1
ATOM 764 N N . HIS A 1 98 ? 13.882 -5.666 -0.501 1.00 87.06 98 HIS A N 1
ATOM 765 C CA . HIS A 1 98 ? 12.788 -6.152 0.338 1.00 87.06 98 HIS A CA 1
ATOM 766 C C . HIS A 1 98 ? 11.405 -5.975 -0.286 1.00 87.06 98 HIS A C 1
ATOM 768 O O . HIS A 1 98 ? 10.480 -6.668 0.118 1.00 87.06 98 HIS A O 1
ATOM 774 N N . PHE A 1 99 ? 11.233 -5.058 -1.241 1.00 88.19 99 PHE A N 1
ATOM 775 C CA . PHE A 1 99 ? 9.901 -4.742 -1.770 1.00 88.19 99 PHE A CA 1
ATOM 776 C C . PHE A 1 99 ? 9.835 -4.574 -3.294 1.00 88.19 99 PHE A C 1
ATOM 778 O O . PHE A 1 99 ? 8.740 -4.425 -3.835 1.00 88.19 99 PHE A O 1
ATOM 785 N N . CYS A 1 100 ? 10.955 -4.629 -4.022 1.00 89.62 100 CYS A N 1
ATOM 786 C CA . CYS A 1 100 ? 10.970 -4.583 -5.491 1.00 89.62 100 CYS A CA 1
ATOM 787 C C . CYS A 1 100 ? 11.428 -5.883 -6.164 1.00 89.62 100 CYS A C 1
ATOM 789 O O . CYS A 1 100 ? 11.357 -5.971 -7.398 1.00 89.62 100 CYS A O 1
ATOM 791 N N . LYS A 1 101 ? 11.890 -6.883 -5.405 1.00 87.44 101 LYS A N 1
ATOM 792 C CA . LYS A 1 101 ? 12.368 -8.166 -5.934 1.00 87.44 101 LYS A CA 1
ATOM 793 C C . LYS A 1 101 ? 11.509 -9.342 -5.475 1.00 87.44 101 LYS A C 1
ATOM 795 O O . LYS A 1 101 ? 10.911 -9.283 -4.411 1.00 87.44 101 LYS A O 1
ATOM 800 N N . GLU A 1 102 ? 11.502 -10.386 -6.307 1.00 84.31 102 GLU A N 1
ATOM 801 C CA . GLU A 1 102 ? 11.064 -11.745 -5.949 1.00 84.31 102 GLU A CA 1
ATOM 802 C C . GLU A 1 102 ? 9.686 -11.787 -5.262 1.00 84.31 102 GLU A C 1
ATOM 804 O O . GLU A 1 102 ? 8.789 -11.004 -5.598 1.00 84.31 102 GLU A O 1
ATOM 809 N N . ASP A 1 103 ? 9.518 -12.708 -4.318 1.00 83.62 103 ASP A N 1
ATOM 810 C CA . ASP A 1 103 ? 8.263 -12.992 -3.629 1.00 83.62 103 ASP A CA 1
ATOM 811 C C . ASP A 1 103 ? 7.867 -11.905 -2.638 1.00 83.62 103 ASP A C 1
ATOM 813 O O . ASP A 1 103 ? 6.696 -11.800 -2.286 1.00 83.62 103 ASP A O 1
ATOM 817 N N . SER A 1 104 ? 8.798 -11.055 -2.208 1.00 84.69 104 SER A N 1
ATOM 818 C CA . SER A 1 104 ? 8.536 -9.935 -1.300 1.00 84.69 104 SER A CA 1
ATOM 819 C C . SER A 1 104 ? 8.065 -8.677 -2.034 1.00 84.69 104 SER A C 1
ATOM 821 O O . SER A 1 104 ? 7.526 -7.758 -1.416 1.00 84.69 104 SER A O 1
ATOM 823 N N . LYS A 1 105 ? 8.151 -8.661 -3.372 1.00 89.88 105 LYS A N 1
ATOM 824 C CA . LYS A 1 105 ? 7.766 -7.520 -4.202 1.00 89.88 105 LYS A CA 1
ATOM 825 C C . LYS A 1 105 ? 6.366 -7.008 -3.873 1.00 89.88 105 LYS A C 1
ATOM 827 O O . LYS A 1 105 ? 5.395 -7.770 -3.906 1.00 89.88 105 LYS A O 1
ATOM 832 N N . MET A 1 106 ? 6.252 -5.704 -3.634 1.00 90.94 106 MET A N 1
ATOM 833 C CA . MET A 1 106 ? 4.977 -5.013 -3.520 1.00 90.94 106 MET A CA 1
ATOM 834 C C . MET A 1 106 ? 4.302 -4.958 -4.896 1.00 90.94 106 MET A C 1
ATOM 836 O O . MET A 1 106 ? 4.896 -4.554 -5.899 1.00 90.94 106 MET A O 1
ATOM 840 N N . THR A 1 107 ? 3.042 -5.383 -4.953 1.00 92.38 107 THR A N 1
ATOM 841 C CA . THR A 1 107 ? 2.229 -5.419 -6.177 1.00 92.38 107 THR A CA 1
ATOM 842 C C . THR A 1 107 ? 0.894 -4.725 -5.941 1.00 92.38 107 THR A C 1
ATOM 844 O O . THR A 1 107 ? 0.500 -4.497 -4.800 1.00 92.38 107 THR A O 1
ATOM 847 N N . ALA A 1 108 ? 0.162 -4.408 -7.012 1.00 93.00 108 ALA A N 1
ATOM 848 C CA . ALA A 1 108 ? -1.184 -3.846 -6.882 1.00 93.00 108 ALA A CA 1
ATOM 849 C C . ALA A 1 108 ? -2.130 -4.790 -6.112 1.00 93.00 108 ALA A C 1
ATOM 851 O O . ALA A 1 108 ? -2.930 -4.329 -5.302 1.00 93.00 108 ALA A O 1
ATOM 852 N N . ALA A 1 109 ? -1.992 -6.106 -6.314 1.00 94.19 109 ALA A N 1
ATOM 853 C CA . ALA A 1 109 ? -2.751 -7.114 -5.579 1.00 94.19 109 ALA A CA 1
ATOM 854 C C . ALA A 1 109 ? -2.407 -7.107 -4.082 1.00 94.19 109 ALA A C 1
ATOM 856 O O . ALA A 1 109 ? -3.307 -7.026 -3.252 1.00 94.19 109 ALA A O 1
ATOM 857 N N . LYS A 1 110 ? -1.115 -7.098 -3.726 1.00 94.06 110 LYS A N 1
ATOM 858 C CA . LYS A 1 110 ? -0.692 -7.019 -2.320 1.00 94.06 110 LYS A CA 1
ATOM 859 C C . LYS A 1 110 ? -1.088 -5.703 -1.659 1.00 94.06 110 LYS A C 1
ATOM 861 O O . LYS A 1 110 ? -1.534 -5.731 -0.521 1.00 94.06 110 LYS A O 1
ATOM 866 N N . LYS A 1 111 ? -1.004 -4.572 -2.374 1.00 93.44 111 LYS A N 1
ATOM 867 C CA . LYS A 1 111 ? -1.538 -3.284 -1.902 1.00 93.44 111 LYS A CA 1
ATOM 868 C C . LYS A 1 111 ? -3.023 -3.410 -1.573 1.00 93.44 111 LYS A C 1
ATOM 870 O O . LYS A 1 111 ? -3.445 -2.956 -0.518 1.00 93.44 111 LYS A O 1
ATOM 875 N N . ARG A 1 112 ? -3.813 -4.012 -2.469 1.00 94.31 112 ARG A N 1
ATOM 876 C CA . ARG A 1 112 ? -5.251 -4.189 -2.250 1.00 94.31 112 ARG A CA 1
ATOM 877 C C . ARG A 1 112 ? -5.520 -5.019 -0.997 1.00 94.31 112 ARG A C 1
ATOM 879 O O . ARG A 1 112 ? -6.277 -4.555 -0.160 1.00 94.31 112 ARG A O 1
ATOM 886 N N . ILE A 1 113 ? -4.864 -6.170 -0.848 1.00 96.12 113 ILE A N 1
ATOM 887 C CA . ILE A 1 113 ? -5.016 -7.037 0.334 1.00 96.12 113 ILE A CA 1
ATOM 888 C C . ILE A 1 113 ? -4.600 -6.297 1.612 1.00 96.12 113 ILE A C 1
ATOM 890 O O . ILE A 1 113 ? -5.327 -6.294 2.602 1.00 96.12 113 ILE A O 1
ATOM 894 N N . LEU A 1 114 ? -3.451 -5.614 1.587 1.00 93.94 114 LEU A N 1
ATOM 895 C CA . LEU A 1 114 ? -2.955 -4.853 2.732 1.00 93.94 114 LEU A CA 1
ATOM 896 C C . LEU A 1 114 ? -3.963 -3.789 3.180 1.00 93.94 114 LEU A C 1
ATOM 898 O O . LEU A 1 114 ? -4.239 -3.683 4.369 1.00 93.94 114 LEU A O 1
ATOM 902 N N . LEU A 1 115 ? -4.500 -3.007 2.243 1.00 91.62 115 LEU A N 1
ATOM 903 C CA . LEU A 1 115 ? -5.336 -1.851 2.566 1.00 91.62 115 LEU A CA 1
ATOM 904 C C . LEU A 1 115 ? -6.814 -2.191 2.788 1.00 91.62 115 LEU A C 1
ATOM 906 O O . LEU A 1 115 ? -7.467 -1.487 3.549 1.00 91.62 115 LEU A O 1
ATOM 910 N N . MET A 1 116 ? -7.343 -3.225 2.130 1.00 90.25 116 MET A N 1
ATOM 911 C CA . MET A 1 116 ? -8.761 -3.599 2.233 1.00 90.25 116 MET A CA 1
ATOM 912 C C . MET A 1 116 ? -9.025 -4.658 3.298 1.00 90.25 116 MET A C 1
ATOM 914 O O . MET A 1 116 ? -10.106 -4.656 3.879 1.00 90.25 116 MET A O 1
ATOM 918 N N . ASP A 1 117 ? -8.054 -5.535 3.562 1.00 91.69 117 ASP A N 1
ATOM 919 C CA . ASP A 1 117 ? -8.286 -6.713 4.397 1.00 91.69 117 ASP A CA 1
ATOM 920 C C . ASP A 1 117 ? -7.450 -6.637 5.680 1.00 91.69 117 ASP A C 1
ATOM 922 O O . ASP A 1 117 ? -7.989 -6.576 6.786 1.00 91.69 117 ASP A O 1
ATOM 926 N N . VAL A 1 118 ? -6.120 -6.577 5.544 1.00 95.69 118 VAL A N 1
ATOM 927 C CA . VAL A 1 118 ? -5.190 -6.692 6.683 1.00 95.69 118 VAL A CA 1
ATOM 928 C C . VAL A 1 118 ? -5.253 -5.471 7.597 1.00 95.69 118 VAL A C 1
ATOM 930 O O . VAL A 1 118 ? -5.414 -5.611 8.809 1.00 95.69 118 VAL A O 1
ATOM 933 N N . LEU A 1 119 ? -5.126 -4.269 7.031 1.00 94.06 119 LEU A N 1
ATOM 934 C CA . LEU A 1 119 ? -5.105 -3.030 7.802 1.00 94.06 119 LEU A CA 1
ATOM 935 C C . LEU A 1 119 ? -6.437 -2.801 8.541 1.00 94.06 119 LEU A C 1
ATOM 937 O O . LEU A 1 119 ? -6.382 -2.592 9.752 1.00 94.06 119 LEU A O 1
ATOM 941 N N . PRO A 1 120 ? -7.625 -2.900 7.910 1.00 90.12 120 PRO A N 1
ATOM 942 C CA . PRO A 1 120 ? -8.887 -2.735 8.630 1.00 90.12 120 PRO A CA 1
ATOM 943 C C . PRO A 1 120 ? -9.086 -3.765 9.744 1.00 90.12 120 PRO A C 1
ATOM 945 O O . PRO A 1 120 ? -9.546 -3.402 10.825 1.00 90.12 120 PRO A O 1
ATOM 948 N N . ALA A 1 121 ? -8.692 -5.026 9.525 1.00 91.19 121 ALA A N 1
ATOM 949 C CA . ALA A 1 121 ? -8.760 -6.054 10.561 1.00 91.19 121 ALA A CA 1
ATOM 950 C C . ALA A 1 121 ? -7.869 -5.714 11.769 1.00 91.19 121 ALA A C 1
ATOM 952 O O . ALA A 1 121 ? -8.309 -5.840 12.912 1.00 91.19 121 ALA A O 1
ATOM 953 N N . ALA A 1 122 ? -6.648 -5.228 11.531 1.00 91.88 122 ALA A N 1
ATOM 954 C CA . ALA A 1 122 ? -5.745 -4.798 12.596 1.00 91.88 122 ALA A CA 1
ATOM 955 C C . ALA A 1 122 ? -6.296 -3.585 13.365 1.00 91.88 122 ALA A C 1
ATOM 957 O O . ALA A 1 122 ? -6.335 -3.599 14.594 1.00 91.88 122 ALA A O 1
ATOM 958 N N . LEU A 1 123 ? -6.776 -2.557 12.656 1.00 88.69 123 LEU A N 1
ATOM 959 C CA . LEU A 1 123 ? -7.371 -1.369 13.280 1.00 88.69 123 LEU A CA 1
ATOM 960 C C . LEU A 1 123 ? -8.588 -1.731 14.134 1.00 88.69 123 LEU A C 1
ATOM 962 O O . LEU A 1 123 ? -8.726 -1.218 15.242 1.00 88.69 123 LEU A O 1
ATOM 966 N N . LYS A 1 124 ? -9.430 -2.652 13.651 1.00 85.06 124 LYS A N 1
ATOM 967 C CA . LYS A 1 124 ? -10.584 -3.158 14.396 1.00 85.06 124 LYS A CA 1
ATOM 968 C C . LYS A 1 124 ? -10.156 -3.776 15.727 1.00 85.06 124 LYS A C 1
ATOM 970 O O . LYS A 1 124 ? -10.650 -3.354 16.770 1.00 85.06 124 LYS A O 1
ATOM 975 N N . LEU A 1 125 ? -9.179 -4.689 15.700 1.00 86.88 125 LEU A N 1
ATOM 976 C CA . LEU A 1 125 ? -8.646 -5.331 16.908 1.00 86.88 125 LEU A CA 1
ATOM 977 C C . LEU A 1 125 ? -8.101 -4.327 17.933 1.00 86.88 125 LEU A C 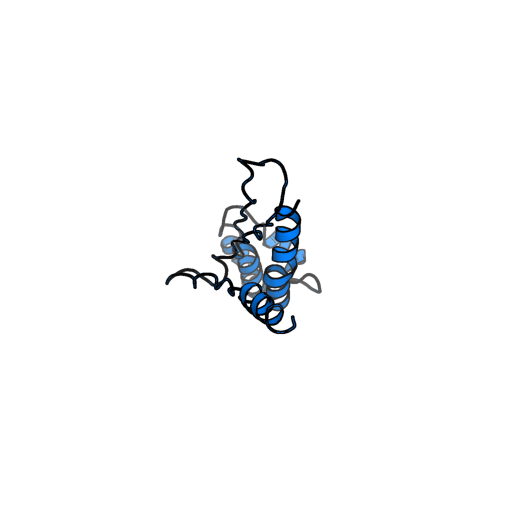1
ATOM 979 O O . LEU A 1 125 ? -8.222 -4.572 19.130 1.00 86.88 125 LEU A O 1
ATOM 983 N N . HIS A 1 126 ? -7.513 -3.218 17.478 1.00 85.00 126 HIS A N 1
ATOM 984 C CA . HIS A 1 126 ? -7.028 -2.152 18.357 1.00 85.00 126 HIS A CA 1
ATOM 985 C C . HIS A 1 126 ? -8.127 -1.206 18.845 1.00 85.00 126 HIS A C 1
ATOM 987 O O . HIS A 1 126 ? -7.999 -0.654 19.928 1.00 85.00 126 HIS A O 1
ATOM 993 N N . SER A 1 127 ? -9.187 -0.988 18.064 1.00 81.62 127 SER A N 1
ATOM 994 C CA . SER A 1 127 ? -10.293 -0.104 18.458 1.00 81.62 127 SER A CA 1
ATOM 995 C C . SER A 1 127 ? -11.268 -0.739 19.453 1.00 81.62 127 SER A C 1
ATOM 997 O O . SER A 1 127 ? -11.983 -0.018 20.144 1.00 81.62 127 SER A O 1
ATOM 999 N N . GLU A 1 128 ? -11.326 -2.073 19.496 1.00 77.00 128 GLU A N 1
ATOM 1000 C CA . GLU A 1 128 ? -12.284 -2.846 20.301 1.00 77.00 128 GLU A CA 1
ATOM 1001 C C . GLU A 1 128 ? -11.720 -3.316 21.655 1.00 77.00 128 GLU A C 1
ATOM 1003 O O . GLU A 1 128 ? -12.454 -3.913 22.443 1.00 77.00 128 GLU A O 1
ATOM 1008 N N . ARG A 1 129 ? -10.433 -3.075 21.925 1.00 68.56 129 ARG A N 1
ATOM 1009 C CA . ARG A 1 129 ? -9.734 -3.454 23.163 1.00 68.56 129 ARG A CA 1
ATOM 1010 C C . ARG A 1 129 ? -9.309 -2.212 23.931 1.00 68.56 129 ARG A C 1
ATOM 1012 O O . ARG A 1 129 ? -9.401 -2.255 25.176 1.00 68.56 129 ARG A O 1
#

Radius of gyration: 22.94 Å; chains: 1; bounding box: 74×31×50 Å

Secondary structure (DSSP, 8-state):
--SSSSTTSSSS-------PPPPPTT--TTTT---PPP---S-----TT-PPP------HHHHHHHHHHHHTTT-TTHHHHHSSSSSS---HHHHHHHHSSGGG---HHHHHHIIIIIHHHHHHHHH--